Protein AF-I4IY48-F1 (afdb_monomer_lite)

Sequence (109 aa):
AHLDKSHITVHTYPEIHPVDGIATFRVDIDVSTCGVISPLKALNYLIHQFDSDIVTVDYRVRGFTRDIEGRKHFIDHEINSIQNYLSDDTREAYQMTDVNVYQENLFHT

InterPro domains:
  IPR003826 S-adenosylmethionine decarboxylase family, prokaryotic [PF02675] (3-63)
  IPR003826 S-adenosylmethionine decarboxylase family, prokaryotic [PTHR33866] (4-109)
  IPR009165 S-adenosylmethionine decarboxylase, bacterial [MF_00465] (1-109)
  IPR016067 S-adenosylmethionine decarboxylase, core [SSF56276] (3-67)

Structure (mmCIF, N/CA/C/O backbone):
data_AF-I4IY48-F1
#
_entry.id   AF-I4IY48-F1
#
loop_
_atom_site.group_PDB
_atom_site.id
_atom_site.type_symbol
_atom_site.label_atom_id
_atom_site.label_alt_id
_atom_site.label_comp_id
_atom_site.label_asym_id
_atom_site.label_entity_id
_atom_site.label_seq_id
_atom_site.pdbx_PDB_ins_code
_atom_site.Cartn_x
_atom_site.Cartn_y
_atom_site.Cartn_z
_atom_site.occupancy
_atom_site.B_iso_or_equiv
_atom_site.auth_seq_id
_atom_site.auth_comp_id
_atom_site.auth_asym_id
_atom_site.auth_atom_id
_atom_site.pdbx_PDB_model_num
ATOM 1 N N . ALA A 1 1 ? -5.922 21.905 -1.256 1.00 47.19 1 ALA A N 1
ATOM 2 C CA . ALA A 1 1 ? -6.197 21.817 0.190 1.00 47.19 1 ALA A CA 1
ATOM 3 C C . ALA A 1 1 ? -5.407 20.635 0.731 1.00 47.19 1 ALA A C 1
ATOM 5 O O . ALA A 1 1 ? -5.528 19.556 0.165 1.00 47.19 1 ALA A O 1
ATOM 6 N N . HIS A 1 2 ? -4.539 20.855 1.718 1.00 55.31 2 HIS A N 1
ATOM 7 C CA . HIS A 1 2 ? -3.855 19.773 2.430 1.00 55.31 2 HIS A CA 1
ATOM 8 C C . HIS A 1 2 ? -4.872 19.106 3.367 1.00 55.31 2 HIS A C 1
ATOM 10 O O . HIS A 1 2 ? -5.781 19.779 3.848 1.00 55.31 2 HIS A O 1
ATOM 16 N N . LEU A 1 3 ? -4.772 17.799 3.591 1.00 65.88 3 LEU A N 1
ATOM 17 C CA . LEU A 1 3 ? -5.646 17.114 4.541 1.00 65.88 3 LEU A CA 1
ATOM 18 C C . LEU A 1 3 ? -5.260 17.591 5.959 1.00 65.88 3 LEU A C 1
ATOM 20 O O . LEU A 1 3 ? -4.088 17.570 6.318 1.00 65.88 3 LEU A O 1
ATOM 24 N N . ASP A 1 4 ? -6.212 18.069 6.763 1.00 64.56 4 ASP A N 1
ATOM 25 C CA . ASP A 1 4 ? -5.904 18.766 8.033 1.00 64.56 4 ASP A CA 1
ATOM 26 C C . ASP A 1 4 ? -5.239 17.880 9.104 1.00 64.56 4 ASP A C 1
ATOM 28 O O . ASP A 1 4 ? -4.616 18.379 10.039 1.00 64.56 4 ASP A O 1
ATOM 32 N N . LYS A 1 5 ? -5.387 16.554 9.005 1.00 78.81 5 LYS A N 1
ATOM 33 C CA . LYS A 1 5 ? -4.851 15.570 9.972 1.00 78.81 5 LYS A CA 1
ATOM 34 C C . LYS A 1 5 ? -4.124 14.413 9.298 1.00 78.81 5 LYS A C 1
ATOM 36 O O . LYS A 1 5 ? -3.887 13.378 9.918 1.00 78.81 5 LYS A O 1
ATOM 41 N N . SER A 1 6 ? -3.881 14.538 8.002 1.00 85.94 6 SER A N 1
ATOM 42 C CA . SER A 1 6 ? -3.397 13.444 7.181 1.00 85.94 6 SER A CA 1
ATOM 43 C C . SER A 1 6 ? -2.651 14.009 5.970 1.00 85.94 6 SER A C 1
ATOM 45 O O . SER A 1 6 ? -2.468 15.223 5.881 1.00 85.94 6 SER A O 1
ATOM 47 N N . HIS A 1 7 ? -2.143 13.174 5.069 1.00 91.56 7 HIS A N 1
ATOM 48 C CA . HIS A 1 7 ? -1.298 13.659 3.977 1.00 91.56 7 HIS A CA 1
ATOM 49 C C . HIS A 1 7 ? -1.202 12.653 2.839 1.00 91.56 7 HIS A C 1
ATOM 51 O O . HIS A 1 7 ? -1.503 11.476 3.004 1.00 91.56 7 HIS A O 1
ATOM 57 N N . ILE A 1 8 ? -0.765 13.140 1.684 1.00 93.69 8 ILE A N 1
ATOM 58 C CA . ILE A 1 8 ? -0.272 12.303 0.597 1.00 93.69 8 ILE A CA 1
ATOM 59 C C . ILE A 1 8 ? 1.076 12.884 0.197 1.00 93.69 8 ILE A C 1
ATOM 61 O O . ILE A 1 8 ? 1.158 14.076 -0.105 1.00 93.69 8 ILE A O 1
ATOM 65 N N . THR A 1 9 ? 2.122 12.068 0.220 1.00 95.19 9 THR A N 1
ATOM 66 C CA . THR A 1 9 ? 3.465 12.471 -0.213 1.00 95.19 9 THR A CA 1
ATOM 67 C C . THR A 1 9 ? 3.990 11.496 -1.246 1.00 95.19 9 THR A C 1
ATOM 69 O O . THR A 1 9 ? 3.753 10.296 -1.140 1.00 95.19 9 THR A O 1
ATOM 72 N N . VAL A 1 10 ? 4.694 12.029 -2.244 1.00 96.44 10 VAL A N 1
ATOM 73 C CA . VAL A 1 10 ? 5.280 11.255 -3.338 1.00 96.44 10 VAL A CA 1
ATOM 74 C C . VAL A 1 10 ? 6.736 11.669 -3.500 1.00 96.44 10 VAL A C 1
ATOM 76 O O . VAL A 1 10 ? 7.026 12.859 -3.646 1.00 96.44 10 VAL A O 1
ATOM 79 N N . HIS A 1 11 ? 7.638 10.693 -3.506 1.00 97.12 11 HIS A N 1
ATOM 80 C CA . HIS A 1 11 ? 9.047 10.873 -3.842 1.00 97.12 11 HIS A CA 1
ATOM 81 C C . HIS A 1 11 ? 9.373 10.019 -5.063 1.00 97.12 11 HIS A C 1
ATOM 83 O O . HIS A 1 11 ? 9.057 8.836 -5.089 1.00 97.12 11 HIS A O 1
ATOM 89 N N . THR A 1 12 ? 9.981 10.620 -6.084 1.00 95.50 12 THR A N 1
ATOM 90 C CA . THR A 1 12 ? 10.354 9.912 -7.317 1.00 95.50 12 THR A CA 1
ATOM 91 C C . THR A 1 12 ? 11.866 9.913 -7.477 1.00 95.50 12 THR A C 1
ATOM 93 O O . THR A 1 12 ? 12.524 10.915 -7.188 1.00 95.50 12 THR A O 1
ATOM 96 N N . TYR A 1 13 ? 12.400 8.789 -7.940 1.00 94.31 13 TYR A N 1
ATOM 97 C CA . TYR A 1 13 ? 13.827 8.550 -8.122 1.00 94.31 13 TYR A CA 1
ATOM 98 C C . TYR A 1 13 ? 14.047 7.942 -9.514 1.00 94.31 13 TYR A C 1
ATOM 100 O O . TYR A 1 13 ? 14.089 6.718 -9.658 1.00 94.31 13 TYR A O 1
ATOM 108 N N . PRO A 1 14 ? 14.100 8.773 -10.568 1.00 92.81 14 PRO A N 1
ATOM 109 C CA . PRO A 1 14 ? 14.533 8.323 -11.881 1.00 92.81 14 PRO A CA 1
ATOM 110 C C . PRO A 1 14 ? 16.058 8.162 -11.896 1.00 92.81 14 PRO A C 1
ATOM 112 O O . PRO A 1 14 ? 16.791 9.102 -11.585 1.00 92.81 14 PRO A O 1
ATOM 115 N N . GLU A 1 15 ? 16.539 6.993 -12.300 1.00 88.56 15 GLU A N 1
ATOM 116 C CA . GLU A 1 15 ? 17.962 6.683 -12.429 1.00 88.56 15 GLU A CA 1
ATOM 117 C C . GLU A 1 15 ? 18.259 6.110 -13.816 1.00 88.56 15 GLU A C 1
ATOM 119 O O . GLU A 1 15 ? 17.459 5.369 -14.382 1.00 88.56 15 GLU A O 1
ATOM 124 N N . ILE A 1 16 ? 19.421 6.448 -14.376 1.00 85.94 16 ILE A N 1
ATOM 125 C CA . ILE A 1 16 ? 19.906 5.893 -15.645 1.00 85.94 16 ILE A CA 1
ATOM 126 C C . ILE A 1 16 ? 21.314 5.362 -15.403 1.00 85.94 16 ILE A C 1
ATOM 128 O O . ILE A 1 16 ? 22.208 6.123 -15.024 1.00 85.94 16 ILE A O 1
ATOM 132 N N . HIS A 1 17 ? 21.520 4.063 -15.626 1.00 80.69 17 HIS A N 1
ATOM 133 C CA . HIS A 1 17 ? 22.832 3.448 -15.494 1.00 80.69 17 HIS A CA 1
ATOM 134 C C . HIS A 1 17 ? 23.740 3.906 -16.649 1.00 80.69 17 HIS A C 1
ATOM 136 O O . HIS A 1 17 ? 23.404 3.687 -17.818 1.00 80.69 17 HIS A O 1
ATOM 142 N N . PRO A 1 18 ? 24.906 4.511 -16.363 1.00 73.94 18 PRO A N 1
ATOM 143 C CA . PRO A 1 18 ? 25.729 5.151 -17.387 1.00 73.94 18 PRO A CA 1
ATOM 144 C C . PRO A 1 18 ? 26.397 4.174 -18.364 1.00 73.94 18 PRO A C 1
ATOM 146 O O . PRO A 1 18 ? 26.875 4.614 -19.406 1.00 73.94 18 PRO A O 1
ATOM 149 N N . VAL A 1 19 ? 26.457 2.875 -18.046 1.00 70.38 19 VAL A N 1
ATOM 150 C CA . VAL A 1 19 ? 27.227 1.891 -18.832 1.00 70.38 19 VAL A CA 1
ATOM 151 C C . VAL A 1 19 ? 26.344 0.898 -19.600 1.00 70.38 19 VAL A C 1
ATOM 153 O O . VAL A 1 19 ? 26.803 0.348 -20.593 1.00 70.38 19 VAL A O 1
ATOM 156 N N . ASP A 1 20 ? 25.061 0.750 -19.248 1.00 71.56 20 ASP A N 1
ATOM 157 C CA . ASP A 1 20 ? 24.211 -0.324 -19.805 1.00 71.56 20 ASP A CA 1
ATOM 158 C C . ASP A 1 20 ? 22.883 0.158 -20.408 1.00 71.56 20 ASP A C 1
ATOM 160 O O . ASP A 1 20 ? 22.088 -0.651 -20.877 1.00 71.56 20 ASP A O 1
ATOM 164 N N . GLY A 1 21 ? 22.611 1.470 -20.404 1.00 79.38 21 GLY A N 1
ATOM 165 C CA . GLY A 1 21 ? 21.371 2.026 -20.966 1.00 79.38 21 GLY A CA 1
ATOM 166 C C . GLY A 1 21 ? 20.095 1.609 -20.222 1.00 79.38 21 GLY A C 1
ATOM 167 O O . GLY A 1 21 ? 18.995 1.839 -20.719 1.00 79.38 21 GLY A O 1
ATOM 168 N N . ILE A 1 22 ? 20.232 1.006 -19.040 1.00 84.94 22 ILE A N 1
ATOM 169 C CA . ILE A 1 22 ? 19.123 0.622 -18.168 1.00 84.94 22 ILE A CA 1
ATOM 170 C C . ILE A 1 22 ? 18.652 1.868 -17.423 1.00 84.94 22 ILE A C 1
ATOM 172 O O . ILE A 1 22 ? 19.456 2.556 -16.793 1.00 84.94 22 ILE A O 1
ATOM 176 N N . ALA A 1 23 ? 17.354 2.148 -17.492 1.00 88.25 23 ALA A N 1
ATOM 177 C CA . ALA A 1 23 ? 16.710 3.177 -16.691 1.00 88.25 23 ALA A CA 1
ATOM 178 C C . ALA A 1 23 ? 15.813 2.515 -15.645 1.00 88.25 23 ALA A C 1
ATOM 180 O O . ALA A 1 23 ? 15.054 1.605 -15.969 1.00 88.25 23 ALA A O 1
ATOM 181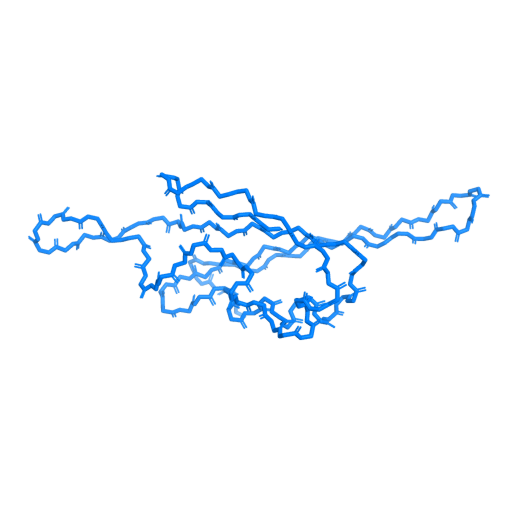 N N . THR A 1 24 ? 15.892 2.998 -14.411 1.00 90.19 24 THR A N 1
ATOM 182 C CA . THR A 1 24 ? 15.044 2.560 -13.304 1.00 90.19 24 THR A CA 1
ATOM 183 C C . THR A 1 24 ? 14.211 3.744 -12.843 1.00 90.19 24 THR A C 1
ATOM 185 O O . THR A 1 24 ? 14.697 4.875 -12.776 1.00 90.19 24 THR A O 1
ATOM 188 N N . PHE A 1 25 ? 12.951 3.497 -12.508 1.00 92.50 25 PHE A N 1
ATOM 189 C CA . PHE A 1 25 ? 12.072 4.507 -11.943 1.00 92.50 25 PHE A CA 1
ATOM 190 C C . PHE A 1 25 ? 11.457 3.971 -10.660 1.00 92.50 25 PHE A C 1
ATOM 192 O O . PHE A 1 25 ? 10.701 3.005 -10.682 1.00 92.50 25 PHE A O 1
ATOM 199 N N . ARG A 1 26 ? 11.799 4.597 -9.534 1.00 95.56 26 ARG A N 1
ATOM 200 C CA . ARG A 1 26 ? 11.209 4.277 -8.235 1.00 95.56 26 ARG A CA 1
ATOM 201 C C . ARG A 1 26 ? 10.297 5.405 -7.780 1.00 95.56 26 ARG A C 1
ATOM 203 O O . ARG A 1 26 ? 10.649 6.581 -7.893 1.00 95.56 26 ARG A O 1
ATOM 210 N N . VAL A 1 27 ? 9.155 5.030 -7.216 1.00 96.44 27 VAL A N 1
ATOM 211 C CA . VAL A 1 27 ? 8.190 5.952 -6.621 1.00 96.44 27 VAL A CA 1
ATOM 212 C C . VAL A 1 27 ? 7.835 5.474 -5.224 1.00 96.44 27 VAL A C 1
ATOM 214 O O . VAL A 1 27 ? 7.328 4.370 -5.059 1.00 96.44 27 VAL A O 1
ATOM 217 N N . ASP A 1 28 ? 8.054 6.333 -4.236 1.00 97.31 28 ASP A N 1
ATOM 218 C CA . ASP A 1 28 ? 7.621 6.112 -2.861 1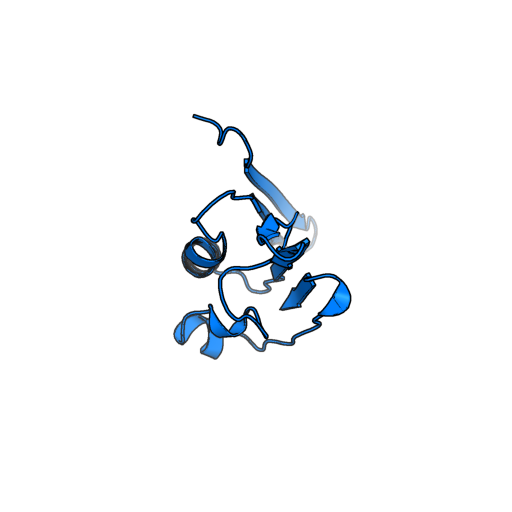.00 97.31 28 ASP A CA 1
ATOM 219 C C . ASP A 1 28 ? 6.380 6.967 -2.604 1.00 97.31 28 ASP A C 1
ATOM 221 O O . ASP A 1 28 ? 6.421 8.192 -2.765 1.00 97.31 28 ASP A O 1
ATOM 225 N N . ILE A 1 29 ? 5.275 6.331 -2.210 1.00 96.81 29 ILE A N 1
ATOM 226 C CA . ILE A 1 29 ? 3.988 6.989 -1.961 1.00 96.81 29 ILE A CA 1
ATOM 227 C C . ILE A 1 29 ? 3.542 6.688 -0.534 1.00 96.81 29 ILE A C 1
ATOM 229 O O . ILE A 1 29 ? 3.359 5.530 -0.175 1.00 96.81 29 ILE A O 1
ATOM 233 N N . ASP A 1 30 ? 3.312 7.730 0.263 1.00 96.12 30 ASP A N 1
ATOM 234 C CA . ASP A 1 30 ? 2.689 7.606 1.585 1.00 96.12 30 ASP A CA 1
ATOM 235 C C . ASP A 1 30 ? 1.297 8.236 1.537 1.00 96.12 30 ASP A C 1
ATOM 237 O O . ASP A 1 30 ? 1.153 9.431 1.259 1.00 96.12 30 ASP A O 1
ATOM 241 N N . VAL A 1 31 ? 0.273 7.415 1.782 1.00 95.06 31 VAL A N 1
ATOM 242 C CA . VAL A 1 31 ? -1.130 7.831 1.854 1.00 95.06 31 VAL A CA 1
ATOM 243 C C . VAL A 1 31 ? -1.615 7.690 3.284 1.00 95.06 31 VAL A C 1
ATOM 245 O O . VAL A 1 31 ? -1.885 6.610 3.804 1.00 95.06 31 VAL A O 1
ATOM 248 N N . SER A 1 32 ? -1.804 8.839 3.901 1.00 93.31 32 SER A N 1
ATOM 249 C CA . SER A 1 32 ? -2.235 9.005 5.269 1.00 93.31 32 SER A CA 1
ATOM 250 C C . SER A 1 32 ? -3.636 9.605 5.251 1.00 93.31 32 SER A C 1
ATOM 252 O O . SER A 1 32 ? -3.862 10.691 4.709 1.00 93.31 32 SER A O 1
ATOM 254 N N . THR A 1 33 ? -4.597 8.912 5.858 1.00 90.69 33 THR A N 1
ATOM 255 C CA . THR A 1 33 ? -5.983 9.374 6.018 1.00 90.69 33 THR A CA 1
ATOM 256 C C . THR A 1 33 ? -6.389 9.379 7.495 1.00 90.69 33 THR A C 1
ATOM 258 O O . THR A 1 33 ? -5.702 8.830 8.357 1.00 90.69 33 THR A O 1
ATOM 261 N N . CYS A 1 34 ? -7.498 10.048 7.808 1.00 86.19 34 CYS A N 1
ATOM 262 C CA . CYS A 1 34 ? -8.098 10.074 9.139 1.00 86.19 34 CYS A CA 1
ATOM 263 C C . CYS A 1 34 ? -9.627 9.985 9.007 1.00 86.19 34 CYS A C 1
ATOM 265 O O . CYS A 1 34 ? -10.198 10.457 8.021 1.00 86.19 34 CYS A O 1
ATOM 267 N N . GLY A 1 35 ? -10.299 9.408 10.005 1.00 82.44 35 GLY A N 1
ATOM 268 C CA . GLY A 1 35 ? -11.750 9.226 9.998 1.00 82.44 35 GLY A CA 1
ATOM 269 C C . GLY A 1 35 ? -12.175 7.990 9.205 1.00 82.44 35 GLY A C 1
ATOM 270 O O . GLY A 1 35 ? -11.582 6.933 9.357 1.00 82.44 35 GLY A O 1
ATOM 271 N N . VAL A 1 36 ? -13.211 8.130 8.377 1.00 80.75 36 VAL A N 1
ATOM 272 C CA . VAL A 1 36 ? -13.925 7.006 7.725 1.00 80.75 36 VAL A CA 1
ATOM 273 C C . VAL A 1 36 ? -13.295 6.591 6.383 1.00 80.75 36 VAL A C 1
ATOM 275 O O . VAL A 1 36 ? -13.703 5.628 5.735 1.00 80.75 36 VAL A O 1
ATOM 278 N N . ILE A 1 37 ? -12.316 7.354 5.897 1.00 85.94 37 ILE A N 1
ATOM 279 C CA . ILE A 1 37 ? -11.678 7.092 4.606 1.00 85.94 37 ILE A CA 1
ATOM 280 C C . ILE A 1 37 ? -10.469 6.192 4.843 1.00 85.94 37 ILE A C 1
ATOM 282 O O . ILE A 1 37 ? -9.469 6.645 5.389 1.00 85.94 37 ILE A O 1
ATOM 286 N N . SER A 1 38 ? -10.542 4.937 4.400 1.00 89.56 38 SER A N 1
ATOM 287 C CA . SER A 1 38 ? -9.384 4.036 4.377 1.00 89.56 38 SER A CA 1
ATOM 288 C C . SER A 1 38 ? -8.450 4.378 3.205 1.00 89.56 38 SER A C 1
ATOM 290 O O . SER A 1 38 ? -8.949 4.573 2.089 1.00 89.56 38 SER A O 1
ATOM 292 N N . PRO A 1 39 ? -7.117 4.413 3.411 1.00 93.00 39 PRO A N 1
ATOM 293 C CA . PRO A 1 39 ? -6.163 4.627 2.324 1.00 93.00 39 PRO A CA 1
ATOM 294 C C . PRO A 1 39 ? -6.138 3.441 1.345 1.00 93.00 39 PRO A C 1
ATOM 296 O O . PRO A 1 39 ? -5.824 3.633 0.174 1.00 93.00 39 PRO A O 1
ATOM 299 N N . LEU A 1 40 ? -6.580 2.247 1.773 1.00 93.56 40 LEU A N 1
ATOM 300 C CA . LEU A 1 40 ? -6.694 1.053 0.922 1.00 93.56 40 LEU A CA 1
ATOM 301 C C . LEU A 1 40 ? -7.623 1.274 -0.283 1.00 93.56 40 LEU A C 1
ATOM 303 O O . LEU A 1 40 ? -7.470 0.621 -1.308 1.00 93.56 40 LEU A O 1
ATOM 307 N N . LYS A 1 41 ? -8.543 2.250 -0.215 1.00 92.19 41 LYS A N 1
ATOM 308 C CA . LYS A 1 41 ? -9.395 2.628 -1.356 1.00 92.19 41 LYS A CA 1
ATOM 309 C C . LYS A 1 41 ? -8.611 3.201 -2.541 1.00 92.19 41 LYS A C 1
ATOM 311 O O . LYS A 1 41 ? -9.114 3.161 -3.658 1.00 92.19 41 LYS A O 1
ATOM 316 N N . ALA A 1 42 ? -7.419 3.750 -2.307 1.00 93.81 42 ALA A N 1
ATOM 317 C CA . ALA A 1 42 ? -6.559 4.289 -3.358 1.00 93.81 42 ALA A CA 1
ATOM 318 C C . ALA A 1 42 ? -5.555 3.257 -3.898 1.00 93.81 42 ALA A C 1
ATOM 320 O O . ALA A 1 42 ? -4.924 3.520 -4.916 1.00 93.81 42 ALA A O 1
ATOM 321 N N . LEU A 1 43 ? -5.412 2.096 -3.247 1.00 95.06 43 LEU A N 1
ATOM 322 C CA . LEU A 1 43 ? -4.326 1.147 -3.496 1.00 95.06 43 LEU A CA 1
ATOM 323 C C . LEU A 1 43 ? -4.263 0.674 -4.956 1.00 95.06 43 LEU A C 1
ATOM 325 O O . LEU A 1 43 ? -3.252 0.888 -5.615 1.00 95.06 43 LEU A O 1
ATOM 329 N N . ASN A 1 44 ? -5.361 0.123 -5.486 1.00 95.56 44 ASN A N 1
ATOM 330 C CA . ASN A 1 44 ? -5.401 -0.362 -6.874 1.00 95.56 44 ASN A CA 1
ATOM 331 C C . ASN A 1 44 ? -5.174 0.758 -7.891 1.00 95.56 44 ASN A C 1
ATOM 333 O O . ASN A 1 44 ? -4.479 0.566 -8.880 1.00 95.56 44 ASN A O 1
ATOM 337 N N . TYR A 1 45 ? -5.723 1.951 -7.633 1.00 95.25 45 TYR A N 1
ATOM 338 C CA . TYR A 1 45 ? -5.480 3.099 -8.504 1.00 95.25 45 TYR A CA 1
ATOM 339 C C . TYR A 1 45 ? -3.986 3.429 -8.562 1.00 95.25 45 TYR A C 1
ATOM 341 O O . TYR A 1 45 ? -3.455 3.635 -9.645 1.00 95.25 45 TYR A O 1
ATOM 349 N N . LEU A 1 46 ? -3.304 3.453 -7.414 1.00 95.00 46 LEU A N 1
ATOM 350 C CA . LEU A 1 46 ? -1.877 3.757 -7.361 1.00 95.00 46 LEU A CA 1
ATOM 351 C C . LEU A 1 46 ? -1.048 2.689 -8.078 1.00 95.00 46 LEU A C 1
ATOM 353 O O . LEU A 1 46 ? -0.235 3.054 -8.916 1.00 95.00 46 LEU A O 1
ATOM 357 N N . ILE A 1 47 ? -1.289 1.402 -7.819 1.00 94.81 47 ILE A N 1
ATOM 358 C CA . ILE A 1 47 ? -0.556 0.307 -8.476 1.00 94.81 47 ILE A CA 1
ATOM 359 C C . ILE A 1 47 ? -0.725 0.382 -10.003 1.00 94.81 47 ILE A C 1
ATOM 361 O O . ILE A 1 47 ? 0.262 0.408 -10.736 1.00 94.81 47 ILE A O 1
ATOM 365 N N . HIS A 1 48 ? -1.960 0.536 -10.490 1.00 94.81 48 HIS A N 1
ATOM 366 C CA . HIS A 1 48 ? -2.246 0.582 -11.928 1.00 94.81 48 HIS A CA 1
ATOM 367 C C . HIS A 1 48 ? -1.725 1.842 -12.639 1.00 94.81 48 HIS A C 1
ATOM 369 O O . HIS A 1 48 ? -1.614 1.840 -13.861 1.00 94.81 48 HIS A O 1
ATOM 375 N N . GLN A 1 49 ? -1.437 2.938 -11.925 1.00 94.69 49 GLN A N 1
ATOM 376 C CA . GLN A 1 49 ? -0.877 4.145 -12.550 1.00 94.69 49 GLN A CA 1
ATOM 377 C C . GLN A 1 49 ? 0.621 4.038 -12.851 1.00 94.69 49 GLN A C 1
ATOM 379 O O . GLN A 1 49 ? 1.108 4.796 -13.690 1.00 94.69 49 GLN A O 1
ATOM 384 N N . PHE A 1 50 ? 1.345 3.146 -12.170 1.00 90.25 50 PHE A N 1
ATOM 385 C CA . PHE A 1 50 ? 2.798 3.029 -12.318 1.00 90.25 50 PHE A CA 1
ATOM 386 C C . PHE A 1 50 ? 3.254 1.766 -13.048 1.00 90.25 50 PHE A C 1
ATOM 388 O O . PHE A 1 50 ? 4.390 1.765 -13.510 1.00 90.25 50 PHE A O 1
ATOM 395 N N . ASP A 1 51 ? 2.389 0.750 -13.190 1.00 86.06 51 ASP A N 1
ATOM 396 C CA . ASP A 1 51 ? 2.694 -0.515 -13.888 1.00 86.06 51 ASP A CA 1
ATOM 397 C C . ASP A 1 51 ? 4.047 -1.107 -13.445 1.00 86.06 51 ASP A C 1
ATOM 399 O O . ASP A 1 51 ? 4.925 -1.430 -14.241 1.00 86.06 51 ASP A O 1
ATOM 403 N N . SER A 1 52 ? 4.260 -1.118 -12.126 1.00 92.50 52 SER A N 1
ATOM 404 C CA . SER A 1 52 ? 5.563 -1.388 -11.520 1.00 92.50 52 SER A CA 1
ATOM 405 C C . SER A 1 52 ? 5.950 -2.863 -11.629 1.00 92.50 52 SER A C 1
ATOM 407 O O . SER A 1 52 ? 5.152 -3.729 -11.288 1.00 92.50 52 SER A O 1
ATOM 409 N N . ASP A 1 53 ? 7.209 -3.171 -11.942 1.00 93.88 53 ASP A N 1
ATOM 410 C CA . ASP A 1 53 ? 7.703 -4.560 -11.910 1.00 93.88 53 ASP A CA 1
ATOM 411 C C . ASP A 1 53 ? 7.716 -5.157 -10.489 1.00 93.88 53 ASP A C 1
ATOM 413 O O . ASP A 1 53 ? 7.517 -6.355 -10.292 1.00 93.88 53 ASP A O 1
ATOM 417 N N . ILE A 1 54 ? 7.978 -4.316 -9.484 1.00 95.31 54 ILE A N 1
ATOM 418 C CA . ILE A 1 54 ? 8.047 -4.686 -8.067 1.00 95.31 54 ILE A CA 1
ATOM 419 C C . ILE A 1 54 ? 7.238 -3.671 -7.267 1.00 95.31 54 ILE A C 1
ATOM 421 O O . ILE A 1 54 ? 7.388 -2.460 -7.442 1.00 95.31 54 ILE A O 1
ATOM 425 N N . VAL A 1 55 ? 6.412 -4.174 -6.353 1.00 96.81 55 VAL A N 1
ATOM 426 C CA . VAL A 1 55 ? 5.617 -3.368 -5.427 1.00 96.81 55 VAL A CA 1
ATOM 427 C C . VAL A 1 55 ? 5.890 -3.856 -4.009 1.00 96.81 55 VAL A C 1
ATOM 429 O O . VAL A 1 55 ? 6.040 -5.050 -3.770 1.00 96.81 55 VAL A O 1
ATOM 432 N N . THR A 1 56 ? 5.976 -2.922 -3.071 1.00 97.31 56 THR A N 1
ATOM 433 C CA . THR A 1 56 ? 6.068 -3.205 -1.638 1.00 97.31 56 THR A CA 1
ATOM 434 C C . THR A 1 56 ? 5.062 -2.314 -0.936 1.00 97.31 56 THR A C 1
ATOM 436 O O . THR A 1 56 ? 5.099 -1.095 -1.123 1.00 97.31 56 THR A O 1
ATOM 439 N N . VAL A 1 57 ? 4.143 -2.904 -0.172 1.00 97.19 57 VAL A N 1
ATOM 440 C CA . VAL A 1 57 ? 3.048 -2.153 0.451 1.00 97.19 57 VAL A CA 1
ATOM 441 C C . VAL A 1 57 ? 3.049 -2.355 1.955 1.00 97.19 57 VAL A C 1
ATOM 443 O O . VAL A 1 57 ? 2.871 -3.465 2.445 1.00 97.19 57 VAL A O 1
ATOM 446 N N . ASP A 1 58 ? 3.154 -1.248 2.688 1.00 97.00 58 ASP A N 1
ATOM 447 C CA . ASP A 1 58 ? 2.971 -1.205 4.134 1.00 97.00 58 ASP A CA 1
ATOM 448 C C . ASP A 1 58 ? 1.632 -0.551 4.485 1.00 97.00 58 ASP A C 1
ATOM 450 O O . ASP A 1 58 ? 1.368 0.604 4.141 1.00 97.00 58 ASP A O 1
ATOM 454 N N . TYR A 1 59 ? 0.799 -1.260 5.242 1.00 96.00 59 TYR A N 1
ATOM 455 C CA . TYR A 1 59 ? -0.402 -0.700 5.850 1.00 96.00 59 TYR A CA 1
ATOM 456 C C . TYR A 1 59 ? -0.266 -0.689 7.369 1.00 96.00 59 TYR A C 1
ATOM 458 O O . TYR A 1 59 ? -0.110 -1.723 8.020 1.00 96.00 59 TYR A O 1
ATOM 466 N N . ARG A 1 60 ? -0.348 0.510 7.951 1.00 94.88 60 ARG A N 1
ATOM 467 C CA . ARG A 1 60 ? -0.217 0.722 9.393 1.00 94.88 60 ARG A CA 1
ATOM 468 C C . ARG A 1 60 ? -1.417 1.468 9.946 1.00 94.88 60 ARG A C 1
ATOM 470 O O . ARG A 1 60 ? -1.679 2.614 9.574 1.00 94.88 60 ARG A O 1
ATOM 477 N N . VAL A 1 61 ? -2.075 0.869 10.932 1.00 93.19 61 VAL A N 1
ATOM 478 C CA . VAL A 1 61 ? -3.113 1.558 11.703 1.00 93.19 61 VAL A CA 1
ATOM 479 C C . VAL A 1 61 ? -2.448 2.477 12.726 1.00 93.19 61 VAL A C 1
ATOM 481 O O . VAL A 1 61 ? -1.599 2.056 13.513 1.00 93.19 61 VAL A O 1
ATOM 484 N N . ARG A 1 62 ? -2.809 3.764 12.715 1.00 90.56 62 ARG A N 1
ATOM 485 C CA . ARG A 1 62 ? -2.251 4.769 13.631 1.00 90.56 62 ARG A CA 1
ATOM 486 C C . ARG A 1 62 ? -3.337 5.331 14.537 1.00 90.56 62 ARG A C 1
ATOM 488 O O . ARG A 1 62 ? -4.345 5.843 14.062 1.00 90.56 62 ARG A O 1
ATOM 495 N N . GLY A 1 63 ? -3.067 5.316 15.840 1.00 89.25 63 GLY A N 1
ATOM 496 C CA . GLY A 1 63 ? -4.017 5.759 16.858 1.00 89.25 63 GLY A CA 1
ATOM 497 C C . GLY A 1 63 ? -5.099 4.718 17.156 1.00 89.25 63 GLY A C 1
ATOM 498 O O . GLY A 1 63 ? -5.148 3.650 16.556 1.00 89.25 63 GLY A O 1
ATOM 499 N N . PHE A 1 64 ? -5.933 5.023 18.146 1.00 91.06 64 PHE A N 1
ATOM 500 C CA . PHE A 1 64 ? -7.099 4.226 18.524 1.00 91.06 64 PHE A CA 1
ATOM 501 C C . PHE A 1 64 ? -8.136 5.134 19.185 1.00 91.06 64 PHE A C 1
ATOM 503 O O . PHE A 1 64 ? -7.788 6.172 19.756 1.00 91.06 64 PHE A O 1
ATOM 510 N N . THR A 1 65 ? -9.400 4.720 19.156 1.00 90.25 65 THR A N 1
ATOM 511 C CA . THR A 1 65 ? -10.457 5.295 19.997 1.00 90.25 65 THR A CA 1
ATOM 512 C C . THR A 1 65 ? -10.796 4.350 21.151 1.00 90.25 65 THR A C 1
ATOM 514 O O . THR A 1 65 ? -10.321 3.213 21.190 1.00 90.25 65 THR A O 1
ATOM 517 N N . ARG A 1 66 ? -11.579 4.816 22.127 1.00 94.38 66 ARG A N 1
ATOM 518 C CA . ARG A 1 66 ? -12.088 3.991 23.229 1.00 94.38 66 ARG A CA 1
ATOM 519 C C . ARG A 1 66 ? -13.608 3.995 23.244 1.00 94.38 66 ARG A C 1
ATOM 521 O O . ARG A 1 66 ? -14.212 5.038 23.006 1.00 94.38 66 ARG A O 1
ATOM 528 N N . ASP A 1 67 ? -14.202 2.847 23.542 1.00 93.12 67 ASP A N 1
ATOM 529 C CA . ASP A 1 67 ? -15.637 2.769 23.820 1.00 93.12 67 ASP A CA 1
ATOM 530 C C . ASP A 1 67 ? -15.969 3.176 25.266 1.00 93.12 67 ASP A C 1
ATOM 532 O O . ASP A 1 67 ? -15.091 3.529 26.060 1.00 93.12 67 ASP A O 1
ATOM 536 N N . ILE A 1 68 ? -17.260 3.123 25.604 1.00 95.81 68 ILE A N 1
ATOM 537 C CA . ILE A 1 68 ? -17.780 3.434 26.943 1.00 95.81 68 ILE A CA 1
ATOM 538 C C . ILE A 1 68 ? -17.246 2.493 28.035 1.00 95.81 68 ILE A C 1
ATOM 540 O O . ILE A 1 68 ? -17.238 2.869 29.203 1.00 95.81 68 ILE A O 1
ATOM 544 N N . GLU A 1 69 ? -16.779 1.297 27.668 1.00 96.31 69 GLU A N 1
ATOM 545 C CA . GLU A 1 69 ? -16.159 0.324 28.576 1.00 96.31 69 GLU A CA 1
ATOM 546 C C . GLU A 1 69 ? -14.630 0.506 28.659 1.00 96.31 69 GLU A C 1
ATOM 548 O O . GLU A 1 69 ? -13.941 -0.214 29.382 1.00 96.31 69 GLU A O 1
ATOM 553 N N . GLY A 1 70 ? -14.074 1.475 27.924 1.00 93.62 70 GLY A N 1
ATOM 554 C CA . GLY A 1 70 ? -12.650 1.783 27.880 1.00 93.62 70 GLY A CA 1
ATOM 555 C C . GLY A 1 70 ? -11.820 0.868 26.975 1.00 93.62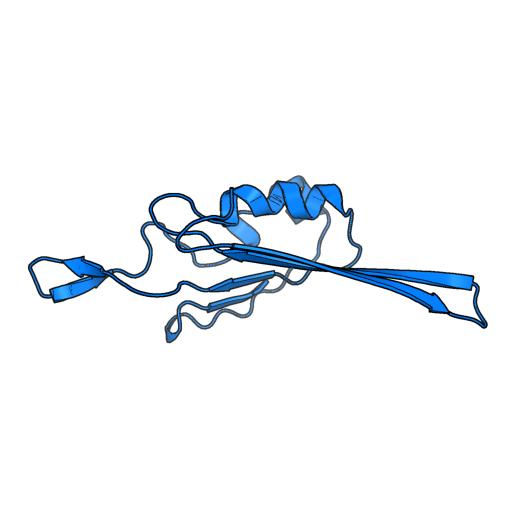 70 GLY A C 1
ATOM 556 O O . GLY A 1 70 ? -10.587 1.017 26.965 1.00 93.62 70 GLY A O 1
ATOM 557 N N . ARG A 1 71 ? -12.448 -0.041 26.212 1.00 94.19 71 ARG A N 1
ATOM 558 C CA . ARG A 1 71 ? -11.757 -0.938 25.270 1.00 94.19 71 ARG A CA 1
ATOM 559 C C . ARG A 1 71 ? -11.258 -0.145 24.073 1.00 94.19 71 ARG A C 1
ATOM 561 O O . ARG A 1 71 ? -11.920 0.780 23.609 1.00 94.19 71 ARG A O 1
ATOM 568 N N . LYS A 1 72 ? -10.063 -0.490 23.591 1.00 92.12 72 LYS A N 1
ATOM 569 C CA . LYS A 1 72 ? -9.431 0.188 22.455 1.00 92.12 72 LYS A CA 1
ATOM 570 C C . LYS A 1 72 ? -9.964 -0.371 21.140 1.00 92.12 72 LYS A C 1
ATOM 572 O O . LYS A 1 72 ? -9.947 -1.582 20.949 1.00 92.12 72 LYS A O 1
ATOM 577 N N . HIS A 1 73 ? -10.334 0.522 20.232 1.00 89.69 73 HIS A N 1
ATOM 578 C CA . HIS A 1 73 ? -10.737 0.216 18.862 1.00 89.69 73 HIS A CA 1
ATOM 579 C C . HIS A 1 73 ? -9.736 0.868 17.909 1.00 89.69 73 HIS A C 1
ATOM 581 O O . HIS A 1 73 ? -9.571 2.090 17.930 1.00 89.69 73 HIS A O 1
ATOM 587 N N . PHE A 1 74 ? -9.027 0.048 17.135 1.00 89.56 74 PHE A N 1
ATOM 588 C CA . PHE A 1 74 ? -7.955 0.493 16.237 1.00 89.56 74 PHE A CA 1
ATOM 589 C C . PHE A 1 74 ? -8.447 0.669 14.800 1.00 89.56 74 PHE A C 1
ATOM 591 O O . PHE A 1 74 ? -8.105 1.653 14.152 1.00 89.56 74 PHE A O 1
ATOM 598 N N . ILE A 1 75 ? -9.266 -0.264 14.322 1.00 87.19 75 ILE A N 1
ATOM 599 C CA . ILE A 1 75 ? -9.717 -0.356 12.936 1.00 87.19 75 ILE A CA 1
ATOM 600 C C . ILE A 1 75 ? -11.209 -0.688 12.903 1.00 87.19 75 ILE A C 1
ATOM 602 O O . ILE A 1 75 ? -11.719 -1.354 13.804 1.00 87.19 75 ILE A O 1
ATOM 606 N N . ASP A 1 76 ? -11.909 -0.191 11.891 1.00 84.56 76 ASP A N 1
ATOM 607 C CA . ASP A 1 76 ? -13.353 -0.356 11.689 1.00 84.56 76 ASP A CA 1
ATOM 608 C C . ASP A 1 76 ? -13.704 -1.428 10.642 1.00 84.56 76 ASP A C 1
ATOM 610 O O . ASP A 1 76 ? -14.871 -1.610 10.299 1.00 84.56 76 ASP A O 1
ATOM 614 N N . HIS A 1 77 ? -12.698 -2.147 10.145 1.00 87.31 77 HIS A N 1
ATOM 615 C CA . HIS A 1 77 ? -12.822 -3.218 9.165 1.00 87.31 77 HIS A CA 1
ATOM 616 C C . HIS A 1 77 ? -11.872 -4.371 9.490 1.00 87.31 77 HIS A C 1
ATOM 618 O O . HIS A 1 77 ? -10.835 -4.188 10.129 1.00 87.31 77 HIS A O 1
ATOM 624 N N . GLU A 1 78 ? -12.220 -5.573 9.039 1.00 86.62 78 GLU A N 1
ATOM 625 C CA . GLU A 1 78 ? -11.336 -6.723 9.175 1.00 86.62 78 GLU A CA 1
ATOM 626 C C . GLU A 1 78 ? -10.218 -6.663 8.133 1.00 86.62 78 GLU A C 1
ATOM 628 O O . GLU A 1 78 ? -10.444 -6.471 6.936 1.00 86.62 78 GLU A O 1
ATO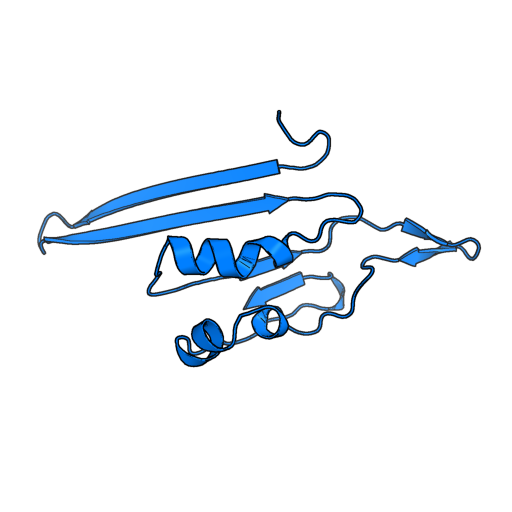M 633 N N . ILE A 1 79 ? -8.989 -6.854 8.594 1.00 91.38 79 ILE A N 1
ATOM 634 C CA . ILE A 1 79 ? -7.831 -7.020 7.730 1.00 91.38 79 ILE A CA 1
ATOM 635 C C . ILE A 1 79 ? -6.914 -8.076 8.331 1.00 91.38 79 ILE A C 1
ATOM 637 O O . ILE A 1 79 ? -6.521 -8.016 9.495 1.00 91.38 79 ILE A O 1
ATOM 641 N N . ASN A 1 80 ? -6.592 -9.069 7.515 1.00 91.88 80 ASN A N 1
ATOM 642 C CA . ASN A 1 80 ? -5.576 -10.071 7.807 1.00 91.88 80 ASN A CA 1
ATOM 643 C C . ASN A 1 80 ? -4.435 -10.057 6.778 1.00 91.88 80 ASN A C 1
ATOM 645 O O . ASN A 1 80 ? -3.382 -10.608 7.086 1.00 91.88 80 ASN A O 1
ATOM 649 N N . SER A 1 81 ? -4.653 -9.421 5.619 1.00 95.44 81 SER A N 1
ATOM 650 C CA . SER A 1 81 ? -3.744 -9.284 4.482 1.00 95.44 81 SER A CA 1
ATOM 651 C C . SER A 1 81 ? -4.130 -8.058 3.642 1.00 95.44 81 SER A C 1
ATOM 653 O O . SER A 1 81 ? -5.323 -7.806 3.436 1.00 95.44 81 SER A O 1
ATOM 655 N N . ILE A 1 82 ? -3.140 -7.320 3.128 1.00 97.00 82 ILE A N 1
ATOM 656 C CA . ILE A 1 82 ? -3.368 -6.241 2.150 1.00 97.00 82 ILE A CA 1
ATOM 657 C C . ILE A 1 82 ? -3.838 -6.834 0.814 1.00 97.00 82 ILE A C 1
ATOM 659 O O . ILE A 1 82 ? -4.630 -6.203 0.117 1.00 97.00 82 ILE A O 1
ATOM 663 N N . GLN A 1 83 ? -3.451 -8.076 0.496 1.00 96.19 83 GLN A N 1
ATOM 664 C CA . GLN A 1 83 ? -3.812 -8.762 -0.751 1.00 96.19 83 GLN A CA 1
ATOM 665 C C . GLN A 1 83 ? -5.327 -8.858 -0.971 1.00 96.19 83 GLN A C 1
ATOM 667 O O . GLN A 1 83 ? -5.784 -8.851 -2.110 1.00 96.19 83 GLN A O 1
ATOM 672 N N . ASN A 1 84 ? -6.126 -8.886 0.101 1.00 94.62 84 ASN A N 1
ATOM 673 C CA . ASN A 1 84 ? -7.592 -8.903 0.009 1.00 94.62 84 ASN A CA 1
ATOM 674 C C . ASN A 1 84 ? -8.189 -7.608 -0.560 1.00 94.62 84 ASN A C 1
ATOM 676 O O . ASN A 1 84 ? -9.369 -7.572 -0.903 1.00 94.62 84 ASN A O 1
ATOM 680 N N . TYR A 1 85 ? -7.400 -6.536 -0.598 1.00 95.62 85 TYR A N 1
ATOM 681 C CA . TYR A 1 85 ? -7.790 -5.230 -1.119 1.00 95.62 85 TYR A CA 1
ATOM 682 C C . TYR A 1 85 ? -7.269 -4.997 -2.539 1.00 95.62 85 TYR A C 1
ATOM 684 O O . TYR A 1 85 ? -7.576 -3.958 -3.125 1.00 95.62 85 TYR A O 1
ATOM 692 N N . LEU A 1 86 ? -6.503 -5.941 -3.092 1.00 96.38 86 LEU A N 1
ATOM 693 C CA . LEU A 1 86 ? -6.009 -5.891 -4.461 1.00 96.38 86 LEU A CA 1
ATOM 694 C C . LEU A 1 86 ? -7.067 -6.426 -5.429 1.00 96.38 86 LEU A C 1
ATOM 696 O O . LEU A 1 86 ? -7.789 -7.374 -5.117 1.00 96.38 86 LEU A O 1
ATOM 700 N N . SER A 1 87 ? -7.166 -5.805 -6.600 1.00 96.44 87 SER A N 1
ATOM 701 C CA . SER A 1 87 ? -8.024 -6.276 -7.680 1.00 96.44 87 SER A CA 1
ATOM 702 C C . SER A 1 87 ? -7.513 -7.603 -8.241 1.00 96.44 87 SER A C 1
ATOM 704 O O . SER A 1 87 ? -6.331 -7.934 -8.121 1.00 96.44 87 SER A O 1
ATOM 706 N N . ASP A 1 88 ? -8.412 -8.395 -8.826 1.00 97.06 88 ASP A N 1
ATOM 707 C CA . ASP A 1 88 ? -8.078 -9.748 -9.283 1.00 97.06 88 ASP A CA 1
ATOM 708 C C . ASP A 1 88 ? -6.970 -9.745 -10.348 1.00 97.06 88 ASP A C 1
ATOM 710 O O . ASP A 1 88 ? -6.078 -10.583 -10.294 1.00 97.06 88 ASP A O 1
ATOM 714 N N . ASP A 1 89 ? -6.947 -8.746 -11.232 1.00 96.00 89 ASP A N 1
ATOM 715 C CA . ASP A 1 89 ? -5.886 -8.554 -12.225 1.00 96.00 89 ASP A CA 1
ATOM 716 C C . ASP A 1 89 ? -4.519 -8.270 -11.584 1.00 96.00 89 ASP A C 1
ATOM 718 O O . ASP A 1 89 ? -3.526 -8.884 -11.969 1.00 96.00 89 ASP A O 1
ATOM 722 N N . THR A 1 90 ? -4.459 -7.422 -10.550 1.00 95.88 90 THR A N 1
ATOM 723 C CA . THR A 1 90 ? -3.221 -7.216 -9.778 1.00 95.88 90 THR A CA 1
ATOM 724 C C . THR A 1 90 ? -2.786 -8.523 -9.107 1.00 95.88 90 THR A C 1
ATOM 726 O O . THR A 1 90 ? -1.614 -8.892 -9.143 1.00 95.88 90 THR A O 1
ATOM 729 N N . ARG A 1 91 ? -3.721 -9.272 -8.514 1.00 96.06 91 ARG A N 1
ATOM 730 C CA . ARG A 1 91 ? -3.407 -10.535 -7.826 1.00 96.06 91 ARG A CA 1
ATOM 731 C C . ARG A 1 91 ? -2.904 -11.624 -8.774 1.00 96.06 91 ARG A C 1
ATOM 733 O O . ARG A 1 91 ? -2.127 -12.474 -8.353 1.00 96.06 91 ARG A O 1
ATOM 740 N N . GLU A 1 92 ? -3.351 -11.611 -10.025 1.00 96.50 92 GLU A N 1
ATOM 741 C CA . GLU A 1 92 ? -2.870 -12.511 -11.075 1.00 96.50 92 GLU A CA 1
ATOM 742 C C . GLU A 1 92 ? -1.512 -12.074 -11.645 1.00 96.50 92 GLU A C 1
ATOM 744 O O . GLU A 1 92 ? -0.716 -12.927 -12.040 1.00 96.50 92 GLU A O 1
ATOM 749 N N . ALA A 1 93 ? -1.228 -10.767 -11.666 1.00 95.50 93 ALA A N 1
ATOM 750 C CA . ALA A 1 93 ? 0.008 -10.207 -12.211 1.00 95.50 93 ALA A CA 1
ATOM 751 C C . ALA A 1 93 ? 1.234 -10.396 -11.299 1.00 95.50 93 ALA A C 1
ATOM 753 O O . ALA A 1 93 ? 2.350 -10.531 -11.803 1.00 95.50 93 ALA A O 1
ATOM 754 N N . TYR A 1 94 ? 1.047 -10.429 -9.974 1.00 96.12 94 TYR A N 1
ATOM 755 C CA . TYR A 1 94 ? 2.150 -10.479 -9.008 1.00 96.12 94 TYR A CA 1
ATOM 756 C C . TYR A 1 94 ? 2.205 -11.778 -8.203 1.00 96.12 94 TYR A C 1
ATOM 758 O O . TYR A 1 94 ? 1.202 -12.298 -7.718 1.00 96.12 94 TYR A O 1
ATOM 766 N N . GLN A 1 95 ? 3.427 -12.248 -7.941 1.00 96.94 95 GLN A N 1
ATOM 767 C CA . GLN A 1 95 ? 3.676 -13.201 -6.864 1.00 96.94 95 GLN A CA 1
ATOM 768 C C . GLN A 1 95 ? 3.796 -12.438 -5.536 1.00 96.94 95 GLN A C 1
ATOM 770 O O . GLN A 1 95 ? 4.776 -11.735 -5.312 1.00 96.94 95 GLN A O 1
ATOM 775 N N . MET A 1 96 ? 2.813 -12.595 -4.648 1.00 96.69 96 MET A N 1
ATOM 776 C CA . MET A 1 96 ? 2.704 -11.819 -3.403 1.00 96.69 96 MET A CA 1
ATOM 777 C C . MET A 1 96 ? 3.116 -12.638 -2.172 1.00 96.69 96 MET A C 1
ATOM 779 O O . MET A 1 96 ? 2.904 -13.852 -2.127 1.00 96.69 96 MET A O 1
ATOM 783 N N . THR A 1 97 ? 3.699 -11.992 -1.157 1.00 97.31 97 THR A N 1
ATOM 784 C CA . THR A 1 97 ? 4.080 -12.629 0.118 1.00 97.31 97 THR A CA 1
ATOM 785 C C . THR A 1 97 ? 3.779 -11.705 1.290 1.00 97.31 97 THR A C 1
ATOM 787 O O . THR A 1 97 ? 4.245 -10.578 1.312 1.00 97.31 97 THR A O 1
ATOM 790 N N . ASP A 1 98 ? 3.069 -12.203 2.304 1.00 96.88 98 ASP A N 1
ATOM 791 C CA . ASP A 1 98 ? 2.711 -11.396 3.473 1.00 96.88 98 ASP A CA 1
ATOM 792 C C . ASP A 1 98 ? 3.690 -11.537 4.642 1.00 96.88 98 AS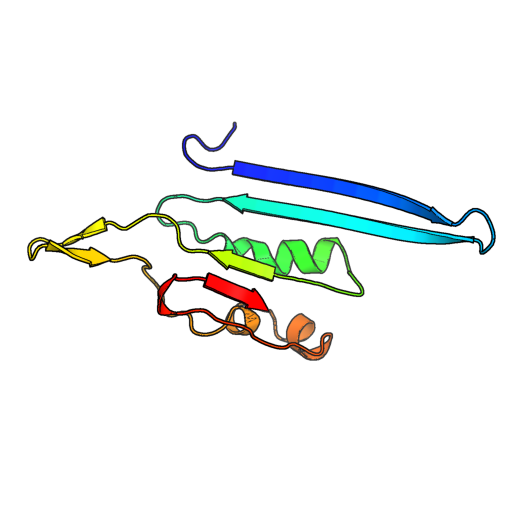P A C 1
ATOM 794 O O . ASP A 1 98 ? 4.104 -12.644 5.000 1.00 96.88 98 ASP A O 1
ATOM 798 N N . VAL A 1 99 ? 3.957 -10.417 5.322 1.00 96.25 99 VAL A N 1
ATOM 799 C CA . VAL A 1 99 ? 4.709 -10.360 6.587 1.00 96.25 99 VAL A CA 1
ATOM 800 C C . VAL A 1 99 ? 3.986 -9.449 7.588 1.00 96.25 99 VAL A C 1
ATOM 802 O O . VAL A 1 99 ? 4.346 -8.296 7.807 1.00 96.25 99 VAL A O 1
ATOM 805 N N . ASN A 1 100 ? 2.937 -9.970 8.227 1.00 95.62 100 ASN A N 1
ATOM 806 C CA . ASN A 1 100 ? 2.080 -9.184 9.123 1.00 95.62 100 ASN A CA 1
ATOM 807 C C . ASN A 1 100 ? 2.516 -9.272 10.598 1.00 95.62 100 ASN A C 1
ATOM 809 O O . ASN A 1 100 ? 2.805 -10.354 11.112 1.00 95.62 100 ASN A O 1
ATOM 813 N N . VAL A 1 101 ? 2.475 -8.142 11.313 1.00 94.88 101 VAL A N 1
ATOM 814 C CA . VAL A 1 101 ? 2.702 -8.040 12.766 1.00 94.88 101 VAL A CA 1
ATOM 815 C C . VAL A 1 101 ? 1.417 -7.546 13.436 1.00 94.88 101 VAL A C 1
ATOM 817 O O . VAL A 1 101 ? 1.225 -6.355 13.697 1.00 94.88 101 VAL A O 1
ATOM 820 N N . TYR A 1 102 ? 0.509 -8.482 13.718 1.00 91.62 102 TYR A N 1
ATOM 821 C CA . TYR A 1 102 ? -0.847 -8.186 14.198 1.00 91.62 102 TYR A CA 1
ATOM 822 C C . TYR A 1 102 ? -0.882 -7.397 15.513 1.00 91.62 102 TYR A C 1
ATOM 824 O O . TYR A 1 102 ? -1.727 -6.522 15.682 1.00 91.62 102 TYR A O 1
ATOM 832 N N . GLN A 1 103 ? 0.050 -7.660 16.432 1.00 89.62 103 GLN A N 1
ATOM 833 C CA . GLN A 1 103 ? 0.132 -6.969 17.723 1.00 89.62 103 GLN A CA 1
ATOM 834 C C . GLN A 1 103 ? 0.393 -5.462 17.567 1.00 89.62 103 GLN A C 1
ATOM 836 O O . GLN A 1 103 ? -0.035 -4.677 18.411 1.00 89.62 103 GLN A O 1
ATOM 841 N N . GLU A 1 104 ? 1.050 -5.063 16.475 1.00 90.00 104 GLU A N 1
ATOM 842 C CA . GLU A 1 104 ? 1.410 -3.675 16.171 1.00 90.00 104 GLU A CA 1
ATOM 843 C C . GLU A 1 104 ? 0.479 -3.032 15.127 1.00 90.00 104 GLU A C 1
ATOM 845 O O . GLU A 1 104 ? 0.669 -1.872 14.762 1.00 90.00 104 GLU A O 1
ATOM 850 N N . ASN A 1 105 ? -0.550 -3.754 14.662 1.00 92.44 105 ASN A N 1
ATOM 851 C CA . ASN A 1 105 ? -1.425 -3.350 13.554 1.00 92.44 105 ASN A CA 1
ATOM 852 C C . ASN A 1 105 ? -0.633 -2.924 12.298 1.00 92.44 105 ASN A C 1
ATOM 854 O O . ASN A 1 105 ? -0.945 -1.906 11.667 1.00 92.44 105 ASN A O 1
ATOM 858 N N . LEU A 1 106 ? 0.415 -3.693 11.985 1.00 95.25 106 LEU A N 1
ATOM 859 C CA . LEU A 1 106 ? 1.274 -3.519 10.818 1.00 95.25 106 LEU A CA 1
ATOM 860 C C . LEU A 1 106 ? 1.073 -4.697 9.864 1.00 95.25 106 LEU A C 1
ATOM 862 O O . LEU A 1 106 ? 1.192 -5.855 10.268 1.00 95.25 106 LEU A O 1
ATOM 866 N N . PHE A 1 107 ? 0.790 -4.385 8.608 1.00 97.25 107 PHE A N 1
ATOM 867 C CA . PHE A 1 107 ? 0.566 -5.349 7.543 1.00 97.25 107 PHE A CA 1
ATOM 868 C C . PHE A 1 107 ? 1.506 -5.021 6.391 1.00 97.25 107 PHE A C 1
ATOM 870 O O . PHE A 1 107 ? 1.678 -3.844 6.073 1.00 97.25 107 PHE A O 1
ATOM 877 N N . HIS A 1 108 ? 2.104 -6.049 5.803 1.00 97.62 108 HIS A N 1
ATOM 878 C CA . HIS A 1 108 ? 3.079 -5.912 4.728 1.00 97.62 108 HIS A CA 1
ATOM 879 C C . HIS A 1 108 ? 2.826 -6.982 3.676 1.00 97.62 108 HIS A C 1
ATOM 881 O O . HIS A 1 108 ? 2.661 -8.150 4.043 1.00 97.62 108 HIS A O 1
ATOM 887 N N . THR A 1 109 ? 2.824 -6.571 2.410 1.00 97.00 109 THR A N 1
ATOM 888 C CA . THR A 1 109 ? 2.649 -7.421 1.227 1.00 97.00 109 THR A CA 1
ATOM 889 C C . THR A 1 109 ? 3.658 -7.036 0.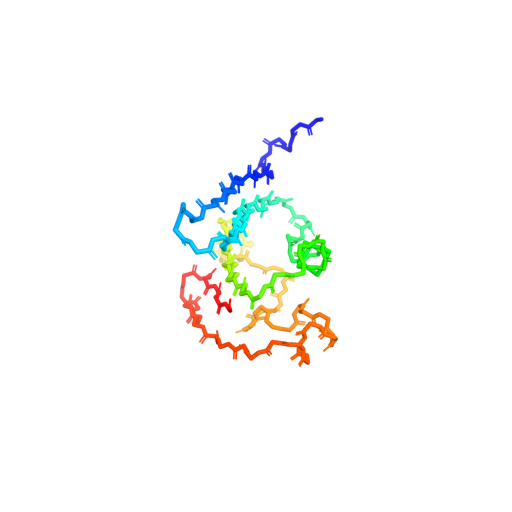153 1.00 97.00 109 THR A C 1
ATOM 891 O O . THR A 1 109 ? 3.895 -5.813 -0.024 1.00 97.00 109 THR A O 1
#

Secondary structure (DSSP, 8-state):
---TT-EEEEEEEEEE-TTT--EEEEEEEEEE--TT--GGGGHHHHHHHHT-SS---EEE----EE-TT--EE--SS--S-GGGGS-HHHHHH-------BGGGTEEE-

Foldseek 3Di:
DADPVWHKDKDWDWDADPPPRDIDIDIDIDGTDDDPDDPLVCVQVVCVVVVDPDDKDKDFQDDWDADPVRDTHGDPDDDPASVVSYDPVVVVNDDDDWDDDVVRRMIID

pLDDT: mean 90.95, std 8.52, range [47.19, 97.62]

Radius of gyration: 16.91 Å; chains: 1; bounding box: 45×35×50 Å

Organism: Pseudomonas aeruginosa (NCBI:txid287)